Protein AF-A0A175YME2-F1 (afdb_monomer_lite)

pLDDT: mean 70.93, std 10.83, range [40.09, 86.25]

InterPro domains:
  IPR015943 WD40/YVTN repeat-like-containing domain superfamily [G3DSA:2.130.10.10] (1-71)
  IPR044630 WD-repeat protein SPA1/2/3/4 [PTHR44218] (11-71)

Organism: Daucus carota subsp. sativus (NCBI:txid79200)

Foldseek 3Di:
DFFFPWDWDWDQQAQKIFIDGPVDPDTPDMDHPDDPDDDRRKTWPDKDDDRGAQWIWTAIPVGDIDIDGDD

Secondary structure (DSSP, 8-state):
-----EEEEEETTEEEEEEEETT-SSEEEEEE---SS--TT--EEEEEE-TTSSEEEEEETTS-EEEEE--

Structure (mmCIF, N/CA/C/O backbone):
data_AF-A0A175YME2-F1
#
_entry.id   AF-A0A175YME2-F1
#
loop_
_atom_site.group_PDB
_atom_site.id
_atom_site.type_symbol
_atom_site.label_atom_id
_atom_site.label_alt_id
_atom_site.label_comp_id
_atom_site.label_asym_id
_atom_site.label_entity_id
_atom_site.label_seq_id
_atom_site.pdbx_PDB_ins_code
_atom_site.Cartn_x
_atom_site.Cartn_y
_atom_site.Cartn_z
_atom_site.occupancy
_atom_site.B_iso_or_equiv
_atom_site.auth_seq_id
_atom_site.auth_comp_id
_atom_site.auth_asym_id
_atom_site.auth_atom_id
_atom_site.pdbx_PDB_model_num
ATOM 1 N N . MET A 1 1 ? -17.036 -0.362 15.294 1.00 40.09 1 MET A N 1
ATOM 2 C CA . MET A 1 1 ? -16.201 0.436 14.368 1.00 40.09 1 MET A CA 1
ATOM 3 C C . MET A 1 1 ? -15.823 -0.444 13.183 1.00 40.09 1 MET A C 1
ATOM 5 O O . MET A 1 1 ? -14.856 -1.180 13.286 1.00 40.09 1 MET A O 1
ATOM 9 N N . ARG A 1 2 ? -16.625 -0.506 12.114 1.00 47.25 2 ARG A N 1
ATOM 10 C CA . ARG A 1 2 ? -16.308 -1.349 10.944 1.00 47.25 2 ARG A CA 1
ATOM 11 C C . ARG A 1 2 ? -16.74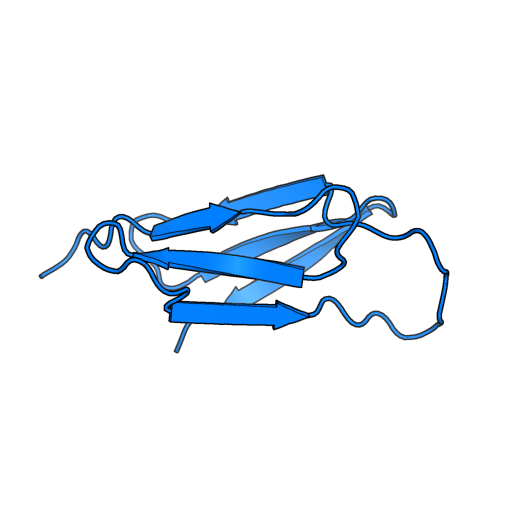3 -0.634 9.674 1.00 47.25 2 ARG A C 1
ATOM 13 O O . ARG A 1 2 ? -17.920 -0.612 9.344 1.00 47.25 2 ARG A O 1
ATOM 20 N N . GLY A 1 3 ? -15.783 0.019 9.038 1.00 45.44 3 GLY A N 1
ATOM 21 C CA . GLY A 1 3 ? -15.988 0.826 7.842 1.00 45.44 3 GLY A CA 1
ATOM 22 C C . GLY A 1 3 ? -14.830 1.790 7.638 1.00 45.44 3 GLY A C 1
ATOM 23 O O . GLY A 1 3 ? -15.050 2.985 7.462 1.00 45.44 3 GLY A O 1
ATOM 24 N N . SER A 1 4 ? -13.595 1.295 7.742 1.00 55.59 4 SER A N 1
ATOM 25 C CA . SER A 1 4 ? -12.417 2.110 7.464 1.00 55.59 4 SER A CA 1
ATOM 26 C C . SER A 1 4 ? -12.436 2.441 5.975 1.00 55.59 4 SER A C 1
ATOM 28 O O . SER A 1 4 ? -12.288 1.568 5.123 1.00 55.59 4 SER A O 1
ATOM 30 N N . CYS A 1 5 ? -12.698 3.706 5.650 1.00 56.06 5 CYS A N 1
ATOM 31 C CA . CYS A 1 5 ? -12.618 4.218 4.287 1.00 56.06 5 CYS A CA 1
ATOM 32 C C . CYS A 1 5 ? -11.133 4.325 3.924 1.00 56.06 5 CYS A C 1
ATOM 34 O O . CYS A 1 5 ? -10.535 5.392 4.084 1.00 56.06 5 CYS A O 1
ATOM 36 N N . ILE A 1 6 ? -10.537 3.195 3.539 1.00 65.25 6 ILE A N 1
ATOM 37 C CA . ILE A 1 6 ? -9.134 3.109 3.146 1.00 65.25 6 ILE A CA 1
ATOM 38 C C . ILE A 1 6 ? -9.047 3.396 1.650 1.00 65.25 6 ILE A C 1
ATOM 40 O O . ILE A 1 6 ? -9.528 2.615 0.827 1.00 65.25 6 ILE A O 1
ATOM 44 N N . SER A 1 7 ? -8.439 4.529 1.313 1.00 67.25 7 SER A N 1
ATOM 45 C CA . SER A 1 7 ? -8.108 4.890 -0.062 1.00 67.25 7 SER A CA 1
ATOM 46 C C . SER A 1 7 ? -6.707 4.380 -0.370 1.00 67.25 7 SER A C 1
ATOM 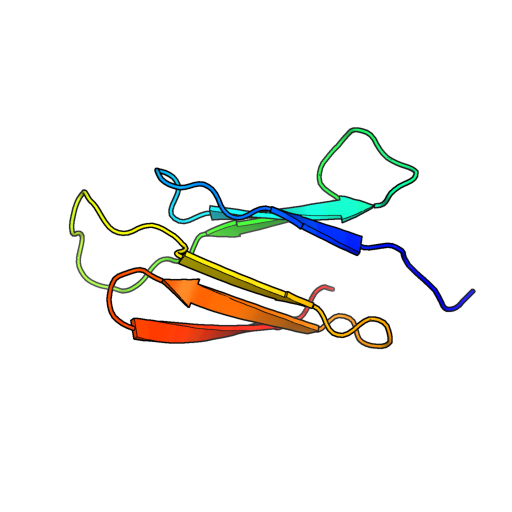48 O O . SER A 1 7 ? -5.747 4.753 0.307 1.00 67.25 7 SER A O 1
ATOM 50 N N . THR A 1 8 ? -6.582 3.532 -1.385 1.00 68.62 8 THR A N 1
ATOM 51 C CA . THR A 1 8 ? -5.287 3.030 -1.847 1.00 68.62 8 THR A CA 1
ATOM 52 C C . THR A 1 8 ? -4.855 3.783 -3.094 1.00 68.62 8 THR A C 1
ATOM 54 O O . THR A 1 8 ? -5.624 3.884 -4.048 1.00 68.62 8 THR A O 1
ATOM 57 N N . LEU A 1 9 ? -3.621 4.285 -3.095 1.00 70.19 9 LEU A N 1
ATOM 58 C CA . LEU A 1 9 ? -3.019 4.948 -4.244 1.00 70.19 9 LEU A CA 1
ATOM 59 C C . LEU A 1 9 ? -1.799 4.150 -4.719 1.00 70.19 9 LEU A C 1
ATOM 61 O O . LEU A 1 9 ? -0.909 3.824 -3.929 1.00 70.19 9 LEU A O 1
ATOM 65 N N . ALA A 1 10 ? -1.769 3.858 -6.015 1.00 69.69 10 ALA A N 1
ATOM 66 C CA . ALA A 1 10 ? -0.606 3.348 -6.727 1.00 69.69 10 ALA A CA 1
ATOM 67 C C . ALA A 1 10 ? -0.068 4.446 -7.647 1.00 69.69 10 ALA A C 1
ATOM 69 O O . ALA A 1 10 ? -0.840 5.124 -8.325 1.00 69.69 10 ALA A O 1
ATOM 70 N N . GLY A 1 11 ? 1.248 4.656 -7.628 1.00 62.97 11 GLY A N 1
ATOM 71 C CA . GLY A 1 11 ? 1.901 5.663 -8.458 1.00 62.97 11 GLY A CA 1
ATOM 72 C C . GLY A 1 11 ? 2.413 5.068 -9.767 1.00 62.97 11 GLY A C 1
ATOM 73 O O . GLY A 1 11 ? 3.093 4.049 -9.749 1.00 62.97 11 GLY A O 1
ATOM 74 N N . HIS A 1 12 ? 2.175 5.763 -10.882 1.00 57.94 12 HIS A N 1
ATOM 75 C CA . HIS A 1 12 ? 2.669 5.412 -12.225 1.00 57.94 12 HIS A CA 1
ATOM 76 C C . HIS A 1 12 ? 4.201 5.272 -12.319 1.00 57.94 12 HIS A C 1
ATOM 78 O O . HIS A 1 12 ? 4.715 4.642 -13.230 1.00 57.94 12 HIS A O 1
ATOM 84 N N . THR A 1 13 ? 4.946 5.854 -11.381 1.00 55.84 13 THR A N 1
ATOM 85 C CA . THR A 1 13 ? 6.418 5.827 -11.350 1.00 55.84 13 THR A CA 1
ATOM 86 C C . THR A 1 13 ? 6.980 5.212 -10.076 1.00 55.84 13 THR A C 1
ATOM 88 O O . THR A 1 13 ? 8.192 5.159 -9.903 1.00 55.84 13 THR A O 1
ATOM 91 N N . ASN A 1 14 ? 6.117 4.770 -9.158 1.00 61.84 14 ASN A N 1
ATOM 92 C CA . ASN A 1 14 ? 6.544 4.254 -7.869 1.00 61.84 14 ASN A CA 1
ATOM 93 C C . ASN A 1 14 ? 6.080 2.808 -7.721 1.00 61.84 14 ASN A C 1
ATOM 95 O O . ASN A 1 14 ? 4.889 2.510 -7.683 1.00 61.84 14 ASN A O 1
ATOM 99 N N . GLU A 1 15 ? 7.035 1.916 -7.507 1.00 71.88 15 GLU A N 1
ATOM 100 C CA . GLU A 1 15 ? 6.855 0.547 -7.006 1.00 71.88 15 GLU A CA 1
ATOM 101 C C . GLU A 1 15 ? 6.351 0.518 -5.542 1.00 71.88 15 GLU A C 1
ATOM 103 O O . GLU A 1 15 ? 6.604 -0.418 -4.787 1.00 71.88 15 GLU A O 1
ATOM 108 N N . LYS A 1 16 ? 5.646 1.562 -5.094 1.00 72.50 16 LYS A N 1
ATOM 109 C CA . LYS A 1 16 ? 5.112 1.697 -3.739 1.00 72.50 16 LYS A CA 1
ATOM 110 C C . LYS A 1 16 ? 3.605 1.881 -3.786 1.00 72.50 16 LYS A C 1
ATOM 112 O O . LYS A 1 16 ? 3.083 2.688 -4.554 1.00 72.50 16 LYS A O 1
ATOM 117 N N . VAL A 1 17 ? 2.928 1.152 -2.912 1.00 77.00 17 VAL A N 1
ATOM 118 C CA . VAL A 1 17 ? 1.502 1.304 -2.641 1.00 77.00 17 VAL A CA 1
ATOM 119 C C . VAL A 1 17 ? 1.343 2.055 -1.334 1.00 77.00 17 VAL A C 1
ATOM 121 O O . VAL A 1 17 ? 1.960 1.686 -0.333 1.00 77.00 17 VAL A O 1
ATOM 124 N N . PHE A 1 18 ? 0.501 3.081 -1.341 1.00 76.81 18 PHE A N 1
ATOM 125 C CA . PHE A 1 18 ? 0.167 3.851 -0.152 1.00 76.81 18 PHE A CA 1
ATOM 126 C C . PHE A 1 18 ? -1.292 3.636 0.206 1.00 76.81 18 PHE A C 1
ATOM 128 O O . PHE A 1 18 ? -2.165 3.635 -0.667 1.00 76.81 18 PHE A O 1
ATOM 135 N N . ALA A 1 19 ? -1.560 3.483 1.494 1.00 76.94 19 ALA A N 1
ATOM 136 C CA . ALA A 1 19 ? -2.910 3.347 1.999 1.00 76.94 19 ALA A CA 1
ATOM 137 C C . ALA A 1 19 ? -3.207 4.456 3.005 1.00 76.94 19 ALA A C 1
ATOM 139 O O . ALA A 1 19 ? -2.469 4.666 3.969 1.00 76.94 19 ALA A O 1
ATOM 140 N N . TYR A 1 20 ? -4.301 5.167 2.760 1.00 76.44 20 TYR A N 1
ATOM 141 C CA . TYR A 1 20 ? -4.709 6.347 3.509 1.00 76.44 20 TYR A CA 1
ATOM 142 C C . TYR A 1 20 ? -6.033 6.098 4.204 1.00 76.44 20 TYR A C 1
ATOM 144 O O . TYR A 1 20 ? -6.955 5.536 3.614 1.00 76.44 20 TYR A O 1
ATOM 152 N N . HIS A 1 21 ? -6.156 6.584 5.434 1.00 76.06 21 HIS A N 1
ATOM 153 C CA . HIS A 1 21 ? -7.455 6.695 6.074 1.00 76.06 21 HIS A CA 1
ATOM 154 C C . HIS A 1 21 ? -8.079 8.020 5.664 1.00 76.06 21 HIS A C 1
ATOM 156 O O . HIS A 1 21 ? -7.411 9.049 5.723 1.00 76.06 21 HIS A O 1
ATOM 162 N N . ARG A 1 22 ? -9.378 8.040 5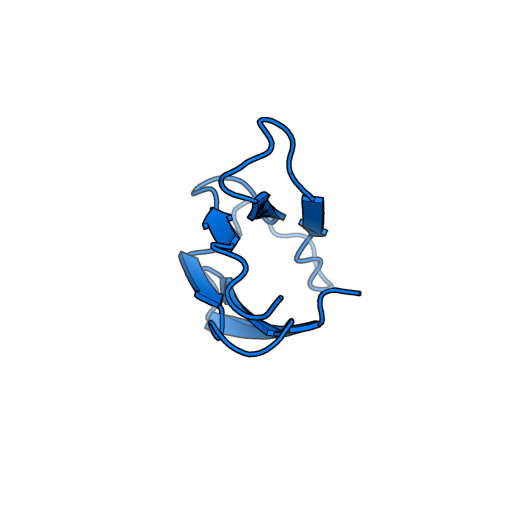.362 1.00 69.56 22 ARG A N 1
ATOM 163 C CA . ARG A 1 22 ? -10.076 9.293 5.033 1.00 69.56 22 ARG A CA 1
ATOM 164 C C . ARG A 1 22 ? -9.929 10.394 6.099 1.00 69.56 22 ARG A C 1
ATOM 166 O O . ARG A 1 22 ? -9.999 11.568 5.756 1.00 69.56 22 ARG A O 1
ATOM 173 N N . SER A 1 23 ? -9.731 10.031 7.367 1.00 76.31 23 SER A N 1
ATOM 174 C CA . SER A 1 23 ? -9.588 10.998 8.469 1.00 76.31 23 SER A CA 1
ATOM 175 C C . SE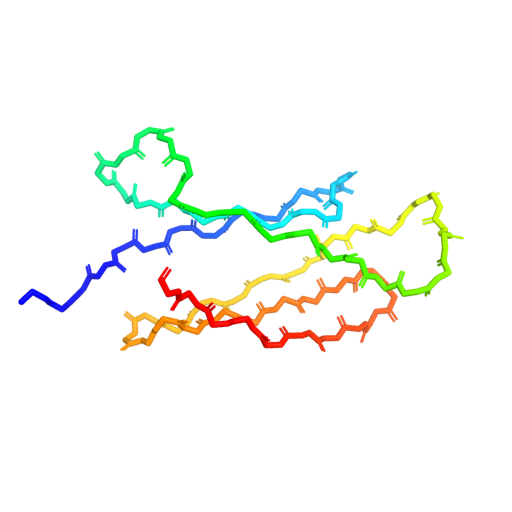R A 1 23 ? -8.158 11.497 8.706 1.00 76.31 23 SER A C 1
ATOM 177 O O . SER A 1 23 ? -7.984 12.399 9.520 1.00 76.31 23 SER A O 1
ATOM 179 N N . PHE A 1 24 ? -7.143 10.923 8.050 1.00 70.44 24 PHE A N 1
ATOM 180 C CA . PHE A 1 24 ? -5.738 11.275 8.270 1.00 70.44 24 PHE A CA 1
ATOM 181 C C . PHE A 1 24 ? -5.093 11.751 6.965 1.00 70.44 24 PHE A C 1
ATOM 183 O O . PHE A 1 24 ? -5.235 11.124 5.920 1.00 70.44 24 PHE A O 1
ATOM 190 N N . SER A 1 25 ? -4.359 12.864 7.025 1.00 72.50 25 SER A N 1
ATOM 191 C CA . SER A 1 25 ? -3.608 13.410 5.884 1.00 72.50 25 SER A CA 1
ATOM 192 C C . SER A 1 25 ? -2.310 12.647 5.590 1.00 72.50 25 SER A C 1
ATOM 194 O O . SER A 1 25 ? -1.710 12.836 4.534 1.00 72.50 25 SER A O 1
ATOM 196 N N . MET A 1 26 ? -1.880 11.777 6.509 1.00 74.06 26 MET A N 1
ATOM 197 C CA . MET A 1 26 ? -0.703 10.924 6.361 1.00 74.06 26 MET A CA 1
ATOM 198 C C . MET A 1 26 ? -1.099 9.489 5.982 1.00 74.06 26 MET A C 1
ATOM 200 O O . MET A 1 26 ? -2.152 9.012 6.419 1.00 74.06 26 MET A O 1
ATOM 204 N N . PRO A 1 27 ? -0.274 8.786 5.179 1.00 67.12 27 PRO A N 1
ATOM 205 C CA . PRO A 1 27 ? -0.512 7.381 4.875 1.00 67.12 27 PRO A CA 1
ATOM 206 C C . PRO A 1 27 ? -0.405 6.552 6.158 1.00 67.12 27 PRO A C 1
ATOM 208 O O . PRO A 1 27 ? 0.530 6.725 6.935 1.00 67.12 27 PRO A O 1
ATOM 211 N N . ILE A 1 28 ? -1.358 5.642 6.366 1.00 75.31 28 ILE A N 1
ATOM 212 C CA . ILE A 1 28 ? -1.360 4.718 7.510 1.00 75.31 28 ILE A CA 1
ATOM 213 C C . ILE A 1 28 ? -0.221 3.708 7.353 1.00 75.31 28 ILE A C 1
ATOM 215 O O . ILE A 1 28 ? 0.438 3.333 8.313 1.00 75.31 28 ILE A O 1
ATOM 219 N N . THR A 1 29 ? 0.006 3.263 6.117 1.00 72.94 29 THR A N 1
ATOM 220 C CA . THR A 1 29 ? 1.078 2.332 5.776 1.00 72.94 29 THR A CA 1
ATOM 221 C C . THR A 1 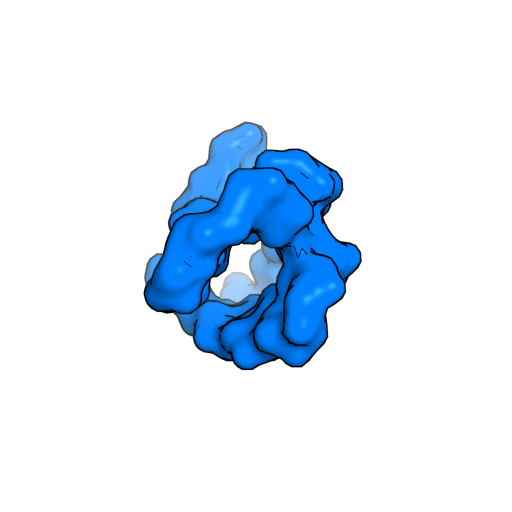29 ? 1.477 2.500 4.315 1.00 72.94 29 THR A C 1
ATOM 223 O O . THR A 1 29 ? 0.698 2.977 3.477 1.00 72.94 29 THR A O 1
ATOM 226 N N . SER A 1 30 ? 2.704 2.096 4.010 1.00 73.12 30 SER A N 1
ATOM 227 C CA . SER A 1 30 ? 3.223 2.019 2.652 1.00 73.12 30 SER A CA 1
ATOM 228 C C . SER A 1 30 ? 3.932 0.691 2.455 1.00 73.12 30 SER A C 1
ATOM 230 O O . SER A 1 30 ? 4.765 0.317 3.281 1.00 73.12 30 SER A O 1
ATOM 232 N N . HIS A 1 31 ? 3.653 0.014 1.347 1.00 74.75 31 HIS A N 1
ATOM 233 C CA . HIS A 1 31 ? 4.333 -1.225 0.993 1.00 74.75 31 HIS A CA 1
ATOM 234 C C . HIS A 1 31 ? 5.108 -1.052 -0.309 1.00 74.75 31 HIS A C 1
ATOM 236 O O . HIS A 1 31 ? 4.544 -0.627 -1.320 1.00 74.75 31 HIS A O 1
ATOM 242 N N . LYS A 1 32 ? 6.400 -1.393 -0.287 1.00 72.50 32 LYS A N 1
ATOM 243 C CA . LYS A 1 32 ? 7.243 -1.419 -1.482 1.00 72.50 32 LYS A CA 1
ATOM 244 C C . LYS A 1 32 ? 7.142 -2.793 -2.141 1.00 72.50 32 LYS A C 1
ATOM 246 O O . LYS A 1 32 ? 7.450 -3.808 -1.523 1.00 72.50 32 LYS A O 1
ATOM 251 N N . PHE A 1 33 ? 6.741 -2.816 -3.404 1.00 69.12 33 PHE A N 1
ATOM 252 C CA . PHE A 1 33 ? 6.785 -3.993 -4.258 1.00 69.12 33 PHE A CA 1
ATOM 253 C C . PHE A 1 33 ? 8.227 -4.293 -4.674 1.00 69.12 33 PHE A C 1
ATOM 255 O O . PHE A 1 33 ? 8.605 -4.089 -5.817 1.00 69.12 33 PHE A O 1
ATOM 262 N N . SER A 1 34 ? 9.029 -4.843 -3.765 1.00 57.12 34 SER A N 1
ATOM 263 C CA . SER A 1 34 ? 10.294 -5.459 -4.167 1.00 57.12 34 SER A CA 1
ATOM 264 C C . SER A 1 34 ? 9.998 -6.843 -4.747 1.00 57.12 34 SER A C 1
ATOM 266 O O . SER A 1 34 ? 9.583 -7.768 -4.039 1.00 57.12 34 SER A O 1
ATOM 268 N N . LEU A 1 35 ? 10.108 -6.967 -6.064 1.00 55.22 35 LEU A N 1
ATOM 269 C CA . LEU A 1 35 ? 10.390 -8.244 -6.712 1.00 55.22 35 LEU A CA 1
ATOM 270 C C . LEU A 1 35 ? 11.908 -8.336 -6.815 1.00 55.22 35 LEU A C 1
ATOM 272 O O . LEU A 1 35 ? 12.556 -7.330 -7.086 1.00 55.22 35 LEU A O 1
ATOM 276 N N . ALA A 1 36 ? 12.455 -9.513 -6.519 1.00 54.16 36 ALA A N 1
ATOM 277 C CA . ALA A 1 36 ? 13.850 -9.786 -6.813 1.00 54.16 36 ALA A CA 1
ATOM 278 C C . ALA A 1 36 ? 14.094 -9.507 -8.307 1.00 54.16 36 ALA A C 1
ATOM 280 O O . ALA A 1 36 ? 13.224 -9.809 -9.125 1.00 54.16 36 ALA A O 1
ATOM 281 N N . ASP A 1 37 ? 15.243 -8.900 -8.595 1.00 48.78 37 ASP A N 1
ATOM 282 C CA . ASP A 1 37 ? 15.741 -8.451 -9.899 1.00 48.78 37 ASP A CA 1
ATOM 283 C C . ASP A 1 37 ? 15.251 -7.061 -10.336 1.00 48.78 37 ASP A C 1
ATOM 285 O O . ASP A 1 37 ? 14.193 -6.897 -10.940 1.00 48.78 37 ASP A O 1
ATOM 289 N N . ASP A 1 38 ? 16.068 -6.056 -10.003 1.00 55.81 38 ASP A N 1
ATOM 290 C CA . ASP A 1 38 ? 16.051 -4.666 -10.465 1.00 55.81 38 ASP A CA 1
ATOM 291 C C . ASP A 1 38 ? 15.700 -4.526 -11.956 1.00 55.81 38 ASP A C 1
ATOM 293 O O . ASP A 1 38 ? 16.417 -4.994 -12.836 1.00 55.81 38 ASP A O 1
ATOM 297 N N . ASP A 1 39 ? 14.599 -3.836 -12.238 1.00 55.59 39 ASP A N 1
ATOM 298 C CA . ASP A 1 39 ? 14.321 -3.273 -13.559 1.00 55.59 39 ASP A CA 1
ATOM 299 C C . ASP A 1 39 ? 13.686 -1.902 -13.319 1.00 55.59 39 ASP A C 1
ATOM 301 O O . ASP A 1 39 ? 12.530 -1.781 -12.887 1.00 55.59 39 ASP A O 1
ATOM 305 N N . ASP A 1 40 ? 14.517 -0.878 -13.499 1.00 60.72 40 ASP A N 1
ATOM 306 C CA . ASP A 1 40 ? 14.193 0.545 -13.452 1.00 60.72 40 ASP A CA 1
ATOM 307 C C . ASP A 1 40 ? 13.060 0.860 -14.444 1.00 60.72 40 ASP A C 1
ATOM 309 O O . ASP A 1 40 ? 13.280 1.168 -15.613 1.00 60.72 40 ASP A O 1
ATOM 313 N N . GLY A 1 41 ? 11.812 0.747 -13.990 1.00 61.84 41 GLY A N 1
ATOM 314 C CA . GLY A 1 41 ? 10.638 0.964 -14.843 1.00 61.84 41 GLY A CA 1
ATOM 315 C C . GLY A 1 41 ? 9.371 0.233 -14.412 1.00 61.84 41 GLY A C 1
ATOM 316 O O . GLY A 1 41 ? 8.297 0.472 -14.971 1.00 61.84 41 GLY A O 1
ATOM 317 N N . ARG A 1 42 ? 9.445 -0.644 -13.405 1.00 72.12 42 ARG A N 1
ATOM 318 C CA . ARG A 1 42 ? 8.255 -1.325 -12.882 1.00 72.12 42 ARG A CA 1
ATOM 319 C C . ARG A 1 42 ? 7.451 -0.411 -11.964 1.00 72.12 42 ARG A C 1
ATOM 321 O O . ARG A 1 42 ? 7.955 0.124 -10.982 1.00 72.12 42 ARG A O 1
ATOM 328 N N . PHE A 1 43 ? 6.161 -0.286 -12.255 1.00 74.19 43 PHE A N 1
ATOM 329 C CA . PHE A 1 43 ? 5.224 0.491 -11.450 1.00 74.19 43 PHE A CA 1
ATOM 330 C C . PHE A 1 43 ? 3.999 -0.339 -11.091 1.00 74.19 43 PHE A C 1
ATOM 332 O O . PHE A 1 43 ? 3.665 -1.321 -11.761 1.00 74.19 43 PHE A O 1
ATOM 339 N N . VAL A 1 44 ? 3.327 0.047 -10.009 1.00 80.12 44 VAL A N 1
ATOM 340 C CA . VAL A 1 44 ? 2.062 -0.579 -9.624 1.00 80.12 44 VAL A CA 1
ATOM 341 C C . VAL A 1 44 ? 0.976 -0.059 -10.562 1.00 80.12 44 VAL A C 1
ATOM 343 O O . VAL A 1 44 ? 0.707 1.139 -10.604 1.00 80.12 44 VAL A O 1
ATOM 346 N N . SER A 1 45 ? 0.373 -0.958 -11.333 1.00 82.69 45 SER A N 1
ATOM 347 C CA . SER A 1 45 ? -0.622 -0.631 -12.356 1.00 82.69 45 SER A CA 1
ATOM 348 C C . SER A 1 45 ? -2.044 -0.639 -11.801 1.00 82.69 45 SER A C 1
ATOM 350 O O . SER A 1 45 ? -2.880 0.144 -12.246 1.00 82.69 45 SER A O 1
ATOM 352 N N . ALA A 1 46 ? -2.328 -1.489 -10.810 1.00 81.75 46 ALA A N 1
ATOM 353 C CA . ALA A 1 46 ? -3.644 -1.580 -10.192 1.00 81.75 46 ALA A CA 1
ATOM 354 C C . ALA A 1 46 ? -3.560 -1.989 -8.721 1.00 81.75 46 ALA A C 1
ATOM 356 O O . ALA A 1 46 ? -2.694 -2.760 -8.308 1.00 81.75 46 ALA A O 1
ATOM 357 N N . VAL A 1 47 ? -4.511 -1.489 -7.936 1.00 82.88 47 VAL A N 1
ATOM 358 C CA . VAL A 1 47 ? -4.685 -1.827 -6.522 1.00 82.88 47 VAL A CA 1
ATOM 359 C C . VAL A 1 47 ? -6.163 -2.017 -6.221 1.00 82.88 47 VAL A C 1
ATOM 361 O O . VAL A 1 47 ? -7.011 -1.294 -6.741 1.00 82.88 47 VAL A O 1
ATOM 364 N N . CYS A 1 48 ? -6.480 -2.986 -5.374 1.00 83.62 48 CYS A N 1
ATOM 365 C CA . CYS A 1 48 ? -7.832 -3.250 -4.910 1.00 83.62 48 CYS A CA 1
ATOM 366 C C . CYS A 1 48 ? -7.790 -3.577 -3.420 1.00 83.62 48 CYS A C 1
ATOM 368 O O . CYS A 1 48 ? -7.048 -4.459 -2.999 1.00 83.62 48 CYS A O 1
ATOM 370 N N . SER A 1 49 ? -8.582 -2.873 -2.618 1.00 79.06 49 SER A N 1
ATOM 371 C CA . SER A 1 49 ? -8.747 -3.165 -1.196 1.00 79.06 49 SER A CA 1
ATOM 372 C C . SER A 1 49 ? -10.108 -3.801 -0.939 1.00 79.06 49 SER A C 1
ATOM 374 O O . SER A 1 49 ? -11.124 -3.437 -1.543 1.00 79.06 49 SER A O 1
ATOM 376 N N . GLN A 1 50 ? -10.150 -4.756 -0.014 1.00 78.31 50 GLN A N 1
ATOM 377 C CA . GLN A 1 50 ? -11.415 -5.308 0.445 1.00 78.31 50 GLN A CA 1
ATOM 378 C C . GLN A 1 50 ? -11.969 -4.415 1.559 1.00 78.31 50 GLN A C 1
ATOM 380 O O . GLN A 1 50 ? -11.410 -4.351 2.641 1.00 78.31 50 GLN A O 1
ATOM 385 N N . LYS A 1 51 ? -13.115 -3.756 1.347 1.00 67.56 51 LYS A N 1
ATOM 386 C CA . LYS A 1 51 ? -13.693 -2.789 2.314 1.00 67.56 51 LYS A CA 1
ATOM 387 C C . LYS A 1 51 ? -13.889 -3.312 3.748 1.00 67.56 51 LYS A C 1
ATOM 389 O O . LYS A 1 51 ? -14.009 -2.516 4.673 1.00 67.56 51 LYS A O 1
ATOM 394 N N . GLN A 1 52 ? -14.022 -4.626 3.918 1.00 67.62 52 GLN A N 1
ATOM 395 C CA . GLN A 1 52 ? -14.312 -5.276 5.201 1.00 67.62 52 GLN A CA 1
ATOM 396 C C . GLN A 1 52 ? -13.124 -6.056 5.775 1.00 67.62 52 GLN A C 1
ATOM 398 O O . GLN A 1 52 ? -13.258 -6.638 6.849 1.00 67.62 52 GLN A O 1
ATOM 403 N N . SER A 1 53 ? -11.988 -6.078 5.078 1.00 69.94 53 SER A N 1
ATOM 404 C CA . SER A 1 53 ? -10.784 -6.771 5.522 1.00 69.94 53 SER A CA 1
ATOM 405 C C . SER A 1 53 ? -9.587 -5.842 5.428 1.00 69.94 53 SER A C 1
ATOM 407 O O . SER A 1 53 ? -9.530 -4.952 4.586 1.00 69.94 53 SER A O 1
ATOM 409 N N . GLU A 1 54 ? -8.593 -6.083 6.263 1.00 75.00 54 GLU A N 1
ATOM 410 C CA . GLU A 1 54 ? -7.296 -5.423 6.189 1.00 75.00 54 GLU A CA 1
ATOM 411 C C . GLU A 1 54 ? -6.442 -6.077 5.091 1.00 75.00 54 GLU A C 1
ATOM 413 O O . GLU A 1 54 ? -5.264 -6.348 5.259 1.00 75.00 54 GLU A O 1
ATOM 418 N N . MET A 1 55 ? -7.055 -6.374 3.944 1.00 79.38 55 MET A N 1
ATOM 419 C CA . MET A 1 55 ? -6.420 -7.027 2.807 1.00 79.38 55 MET A CA 1
ATOM 420 C C . MET A 1 55 ? -6.441 -6.126 1.579 1.00 79.38 55 MET A C 1
ATOM 422 O O . MET A 1 55 ? -7.451 -5.500 1.234 1.00 79.38 55 MET A O 1
ATOM 426 N N . LEU A 1 56 ? -5.303 -6.103 0.897 1.00 81.38 56 LEU A N 1
ATOM 427 C CA . LEU A 1 56 ? -5.044 -5.290 -0.274 1.00 81.38 56 LEU A CA 1
ATOM 428 C C . LEU A 1 56 ? -4.353 -6.141 -1.332 1.00 81.38 56 LEU A C 1
ATOM 430 O O . LEU A 1 56 ? -3.330 -6.767 -1.086 1.00 81.38 56 LEU A O 1
ATOM 434 N N . VAL A 1 57 ? -4.915 -6.154 -2.527 1.00 85.25 57 VAL A N 1
ATOM 435 C CA . VAL A 1 57 ? -4.328 -6.790 -3.700 1.00 85.25 57 VAL A CA 1
ATOM 436 C C . VAL A 1 57 ? -3.691 -5.707 -4.546 1.00 85.25 57 VAL A C 1
ATOM 438 O O . VAL A 1 57 ? -4.297 -4.663 -4.792 1.00 85.25 57 VAL A O 1
ATOM 441 N N . ALA A 1 58 ? -2.475 -5.951 -5.004 1.00 84.50 58 ALA A N 1
ATOM 442 C CA . ALA A 1 58 ? -1.769 -5.029 -5.871 1.00 84.50 58 ALA A CA 1
ATOM 443 C C . ALA A 1 58 ? -1.106 -5.784 -7.021 1.00 84.50 58 ALA A C 1
ATOM 445 O O . ALA A 1 58 ? -0.567 -6.879 -6.838 1.00 84.50 58 ALA A O 1
ATOM 446 N N . ALA A 1 59 ? -1.188 -5.185 -8.204 1.00 86.25 59 ALA A N 1
ATOM 447 C CA . ALA A 1 59 ? -0.653 -5.702 -9.449 1.00 86.25 59 ALA A CA 1
ATOM 448 C C . ALA A 1 59 ? 0.291 -4.672 -10.072 1.00 86.25 59 ALA A C 1
ATOM 450 O O . ALA A 1 59 ? 0.036 -3.467 -10.005 1.00 86.25 59 ALA A O 1
ATOM 451 N N . ASN A 1 60 ? 1.384 -5.136 -10.670 1.00 84.12 60 ASN A N 1
ATOM 452 C CA . ASN A 1 60 ? 2.364 -4.272 -11.325 1.00 84.12 60 ASN A CA 1
ATOM 453 C C . ASN A 1 60 ? 2.347 -4.400 -12.857 1.00 84.12 60 ASN A C 1
ATOM 455 O O . ASN A 1 60 ? 1.639 -5.234 -13.425 1.00 84.12 60 ASN A O 1
ATOM 459 N N . SER A 1 61 ? 3.132 -3.555 -13.527 1.00 82.12 61 SER A N 1
ATOM 460 C CA . SER A 1 61 ? 3.238 -3.496 -14.992 1.00 82.12 61 SER A CA 1
ATOM 461 C C . SER A 1 61 ? 3.742 -4.787 -15.650 1.00 82.12 61 SER A C 1
ATOM 463 O O . SER A 1 61 ? 3.481 -4.996 -16.829 1.00 82.12 61 SER A O 1
ATOM 465 N N . VAL A 1 62 ? 4.400 -5.680 -14.902 1.00 82.62 62 VAL A N 1
ATOM 466 C CA . VAL A 1 62 ? 4.871 -6.989 -15.394 1.00 82.62 62 VAL A CA 1
ATOM 467 C C . VAL A 1 62 ? 3.897 -8.139 -15.104 1.00 82.62 62 VAL A C 1
ATOM 469 O O . VAL A 1 62 ? 4.228 -9.300 -15.326 1.00 82.62 62 VAL A O 1
ATOM 4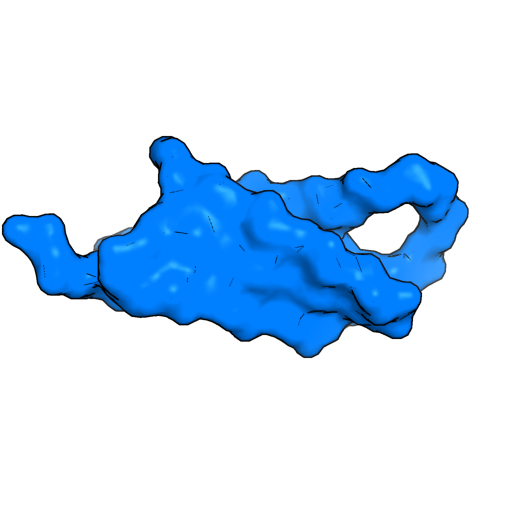72 N N . GLY A 1 63 ? 2.696 -7.843 -14.596 1.00 79.69 63 GLY A N 1
ATOM 473 C CA . GLY A 1 63 ? 1.656 -8.846 -14.338 1.00 79.69 63 GLY A CA 1
ATOM 474 C C . GLY A 1 63 ? 1.844 -9.651 -13.048 1.00 79.69 63 GLY A C 1
ATOM 475 O O . GLY A 1 63 ? 1.153 -10.646 -12.841 1.00 79.69 63 GLY A O 1
ATOM 476 N N . SER A 1 64 ? 2.744 -9.234 -12.154 1.00 82.44 64 SER A N 1
ATOM 477 C CA . SER A 1 64 ? 2.869 -9.835 -10.823 1.00 82.44 64 SER A CA 1
ATOM 478 C C . SER A 1 64 ? 1.782 -9.308 -9.896 1.00 82.44 64 SER A C 1
ATOM 480 O O . SER A 1 64 ? 1.593 -8.097 -9.784 1.00 82.44 64 SER A O 1
ATOM 482 N N . ILE A 1 65 ? 1.116 -10.217 -9.186 1.00 85.69 65 ILE A N 1
ATOM 483 C CA . ILE A 1 65 ? 0.053 -9.909 -8.226 1.00 85.69 65 ILE A CA 1
ATOM 484 C C . ILE A 1 65 ? 0.528 -10.325 -6.832 1.00 85.69 65 ILE A C 1
ATOM 486 O O . ILE A 1 65 ? 0.965 -11.462 -6.648 1.00 85.69 65 ILE A O 1
ATOM 490 N N . LYS A 1 66 ? 0.433 -9.432 -5.841 1.00 83.00 66 LYS A N 1
ATOM 491 C CA . LYS A 1 66 ? 0.649 -9.780 -4.426 1.00 83.00 66 LYS A CA 1
ATOM 492 C C . LYS A 1 66 ? -0.561 -9.407 -3.579 1.00 83.00 66 LYS A C 1
ATOM 494 O O . LYS A 1 66 ? -1.188 -8.367 -3.788 1.00 83.00 66 LYS A O 1
ATOM 499 N N . LEU A 1 67 ? -0.837 -10.263 -2.599 1.00 84.44 67 LEU A N 1
ATOM 500 C CA . LEU A 1 67 ? -1.760 -9.996 -1.507 1.00 84.44 67 LEU A CA 1
ATOM 501 C C . LEU A 1 67 ? -0.973 -9.413 -0.330 1.00 84.44 67 LEU A C 1
ATOM 503 O O . LEU A 1 67 ? 0.047 -9.961 0.083 1.00 84.44 67 LEU A O 1
ATOM 507 N N . LEU A 1 68 ? -1.459 -8.299 0.192 1.00 78.56 68 LEU A N 1
ATOM 508 C CA . LEU A 1 68 ? -0.883 -7.544 1.289 1.00 78.56 68 LEU A CA 1
ATOM 509 C C . LEU A 1 68 ? -1.892 -7.512 2.426 1.00 78.56 68 LEU A C 1
ATOM 511 O O . LEU A 1 68 ? -3.053 -7.168 2.216 1.00 78.56 68 LEU A O 1
ATOM 515 N N . HIS A 1 69 ? -1.437 -7.860 3.623 1.00 79.12 69 HIS A N 1
ATOM 516 C CA . HIS A 1 69 ? -2.221 -7.728 4.841 1.00 79.12 69 HIS A CA 1
ATOM 517 C C . HIS A 1 69 ? -1.779 -6.454 5.572 1.00 79.12 69 HIS A C 1
ATOM 519 O O . HIS A 1 69 ? -0.597 -6.288 5.872 1.00 79.12 69 HIS A O 1
ATOM 525 N N . MET A 1 70 ? -2.715 -5.542 5.805 1.00 69.62 70 MET A N 1
ATOM 526 C CA . MET A 1 70 ? -2.585 -4.417 6.726 1.00 69.62 70 MET A CA 1
ATOM 527 C C . MET A 1 70 ? -2.644 -4.973 8.155 1.00 69.62 70 MET A C 1
ATOM 529 O O . MET A 1 70 ? -3.535 -5.755 8.467 1.00 69.62 70 MET A O 1
ATOM 533 N N . VAL A 1 71 ? -1.679 -4.606 8.995 1.00 64.56 71 VAL A N 1
ATOM 534 C CA . VAL A 1 71 ? -1.635 -4.901 10.439 1.00 64.56 71 VAL A CA 1
ATOM 535 C C . VAL A 1 71 ? -1.417 -3.589 11.172 1.00 64.56 71 VAL A C 1
ATOM 537 O O . VAL A 1 71 ? -0.679 -2.746 10.605 1.00 64.56 71 VAL A O 1
#

Sequence (71 aa):
MRGSCISTLAGHTNEKVFAYHRSFSMPITSHKFSLADDDDGRFVSAVCSQKQSEMLVAANSVGSIKLLHMV

Radius of gyration: 12.4 Å; chains: 1; bounding box: 32×23×30 Å